Protein AF-A0A2E5GL39-F1 (af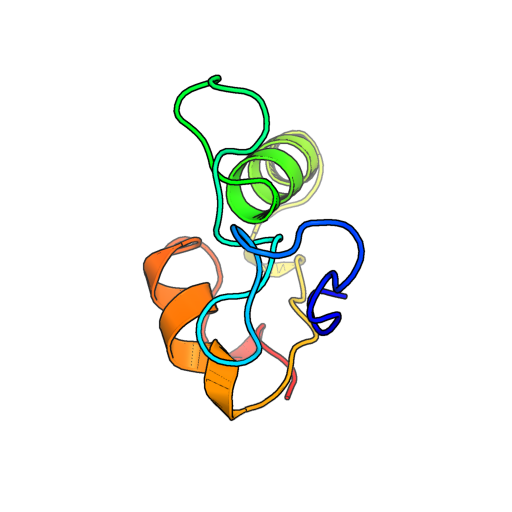db_monomer)

Solvent-accessible surface area (backbone atoms only — not comparable to full-atom values): 4430 Å² total; per-residue (Å²): 117,68,64,66,39,43,70,90,44,55,87,75,18,35,91,90,52,29,43,49,78,34,50,84,80,75,75,88,46,25,52,46,43,53,53,47,58,62,43,59,76,81,40,60,50,92,78,49,67,46,40,33,48,67,94,45,49,67,60,47,46,72,64,38,74,76,48,54,74,90,36,52,43,98

pLDDT: mean 94.69, std 4.42, range [75.38, 98.12]

Mean predicted aligned error: 2.72 Å

Secondary structure (DSSP, 8-state):
------GGGTTT--SSS-GGGS-SSSSSS-HHHHHHHHHHTTS-GGG--EE--GGGHHHHHHH-TTS-GGGEE-

Foldseek 3Di:
DPADQPVVPPPVGDNLHRQQLDPPPPPPAGVVLVVVVVCVVPPPLQRAAAEYDPSCLVVCCVRCVSHDSVRYHD

Structure (mmCIF, N/CA/C/O backbone):
data_AF-A0A2E5GL39-F1
#
_entry.id   AF-A0A2E5GL39-F1
#
loop_
_atom_site.group_PDB
_atom_site.id
_atom_site.type_symbol
_atom_site.label_atom_id
_atom_site.label_alt_id
_atom_site.label_comp_id
_atom_site.label_asym_id
_atom_site.label_entity_id
_atom_site.label_seq_id
_atom_site.pdbx_PDB_ins_code
_atom_site.Cartn_x
_atom_site.Cartn_y
_atom_site.Cartn_z
_atom_site.occupancy
_atom_site.B_iso_or_equiv
_atom_site.auth_seq_id
_atom_site.auth_comp_id
_atom_site.auth_asym_id
_atom_site.auth_atom_id
_atom_site.pdbx_PDB_model_num
ATOM 1 N N . MET A 1 1 ? -4.623 5.348 -5.238 1.00 76.81 1 MET A N 1
ATOM 2 C CA . MET A 1 1 ? -3.789 4.937 -6.392 1.00 76.81 1 MET A CA 1
ATOM 3 C C . MET A 1 1 ? -2.350 4.732 -5.933 1.00 76.81 1 MET A C 1
ATOM 5 O O . MET A 1 1 ? -1.759 5.663 -5.395 1.00 76.81 1 MET A O 1
ATOM 9 N N . ALA A 1 2 ? -1.799 3.535 -6.135 1.00 79.06 2 ALA A N 1
ATOM 10 C CA . ALA A 1 2 ? -0.486 3.107 -5.644 1.00 79.06 2 ALA A CA 1
ATOM 11 C C . ALA A 1 2 ? 0.353 2.404 -6.738 1.00 79.06 2 ALA A C 1
ATOM 13 O O . ALA A 1 2 ? 0.970 1.378 -6.490 1.00 79.06 2 ALA A O 1
ATOM 14 N N . GLY A 1 3 ? 0.375 2.934 -7.969 1.00 75.38 3 GLY A N 1
ATOM 15 C CA . GLY A 1 3 ? 1.066 2.289 -9.105 1.00 75.38 3 GLY A CA 1
ATOM 16 C C . GLY A 1 3 ? 2.469 2.821 -9.443 1.00 75.38 3 GLY A C 1
ATOM 17 O O . GLY A 1 3 ? 3.235 2.164 -10.146 1.00 75.38 3 GLY A O 1
ATOM 18 N N . GLY A 1 4 ? 2.834 4.018 -8.979 1.00 85.56 4 GLY A N 1
ATOM 19 C CA . GLY A 1 4 ? 4.051 4.698 -9.431 1.00 85.56 4 GLY A CA 1
ATOM 20 C C . GLY A 1 4 ? 5.340 4.114 -8.845 1.00 85.56 4 GLY A C 1
ATOM 21 O O . GLY A 1 4 ? 5.509 4.098 -7.632 1.00 85.56 4 GLY A O 1
ATOM 22 N N . VAL A 1 5 ? 6.302 3.754 -9.705 1.00 87.62 5 VAL A N 1
ATOM 23 C CA . VAL A 1 5 ? 7.627 3.232 -9.298 1.00 87.62 5 VAL A CA 1
ATOM 24 C C . VAL A 1 5 ? 8.431 4.233 -8.465 1.00 87.62 5 VAL A C 1
ATOM 26 O O . VAL A 1 5 ? 9.321 3.822 -7.739 1.00 87.62 5 VAL A O 1
ATOM 29 N N . GLY A 1 6 ? 8.158 5.539 -8.533 1.00 89.06 6 GLY A N 1
ATOM 30 C CA . GLY A 1 6 ? 8.880 6.525 -7.723 1.00 89.06 6 GLY A CA 1
ATOM 31 C C . GLY A 1 6 ? 10.351 6.682 -8.115 1.00 89.06 6 GLY A C 1
ATOM 32 O O . GLY A 1 6 ? 11.205 6.731 -7.240 1.00 89.06 6 GLY A O 1
ATOM 33 N N . SER A 1 7 ? 10.652 6.784 -9.413 1.00 89.12 7 SER A N 1
ATOM 34 C CA . SER A 1 7 ? 12.022 6.829 -9.965 1.00 89.12 7 SER A CA 1
ATOM 35 C C . SER A 1 7 ? 12.940 7.899 -9.355 1.00 89.12 7 SER A C 1
ATOM 37 O O . SER A 1 7 ? 14.147 7.701 -9.296 1.00 89.12 7 SER A O 1
ATOM 39 N N . ARG A 1 8 ? 12.384 9.004 -8.839 1.00 93.38 8 ARG A N 1
ATOM 40 C CA . ARG A 1 8 ? 13.138 10.062 -8.132 1.00 93.38 8 ARG A CA 1
ATOM 41 C C . ARG A 1 8 ? 13.758 9.591 -6.808 1.00 93.38 8 ARG A C 1
ATOM 43 O O . ARG A 1 8 ? 14.633 10.266 -6.289 1.00 93.38 8 ARG A O 1
ATOM 50 N N . PHE A 1 9 ? 13.302 8.457 -6.278 1.00 90.50 9 PHE A N 1
ATOM 51 C CA . PHE A 1 9 ? 13.830 7.813 -5.075 1.00 90.50 9 PHE A CA 1
ATOM 52 C C . PHE A 1 9 ? 14.821 6.689 -5.398 1.00 90.50 9 PHE A C 1
ATOM 54 O O . PHE A 1 9 ? 15.110 5.868 -4.536 1.00 90.50 9 PHE A O 1
ATOM 61 N N . TRP A 1 10 ? 15.334 6.578 -6.623 1.00 91.75 10 TRP A N 1
ATOM 62 C CA . TRP A 1 10 ? 16.423 5.639 -6.893 1.00 91.75 10 TRP A CA 1
ATOM 63 C C . TRP A 1 10 ? 17.667 6.011 -6.049 1.00 91.75 10 TRP A C 1
ATOM 65 O O . TRP A 1 10 ? 17.959 7.201 -5.929 1.00 91.75 10 TRP A O 1
ATOM 75 N N . PRO A 1 11 ? 18.400 5.048 -5.450 1.00 92.88 11 PRO A N 1
ATOM 76 C CA . PRO A 1 11 ? 18.306 3.592 -5.625 1.00 92.88 11 PRO A CA 1
ATOM 77 C C . PRO A 1 11 ? 17.302 2.875 -4.713 1.00 92.88 11 PRO A C 1
ATOM 79 O O . PRO A 1 11 ? 17.123 1.666 -4.864 1.00 92.88 11 PRO A O 1
ATOM 82 N N . LEU A 1 12 ? 16.658 3.590 -3.789 1.00 92.00 12 LEU A N 1
ATOM 83 C CA . LEU A 1 12 ? 15.714 3.031 -2.818 1.00 92.00 12 LEU A CA 1
ATOM 84 C C . LEU A 1 12 ? 14.496 2.410 -3.518 1.00 92.00 12 LEU A C 1
ATOM 86 O O . LEU A 1 12 ? 14.130 1.268 -3.260 1.00 92.00 12 LEU A O 1
ATOM 90 N N . SER A 1 13 ? 13.894 3.154 -4.444 1.00 95.31 13 SER A N 1
ATOM 91 C CA . SER A 1 13 ? 12.667 2.747 -5.121 1.00 95.31 13 SER A CA 1
ATOM 92 C C . SER A 1 13 ? 12.945 2.116 -6.482 1.00 95.31 13 SER A C 1
ATOM 94 O O . SER A 1 13 ? 13.529 2.746 -7.368 1.00 95.31 13 SER A O 1
ATOM 96 N N . LYS A 1 14 ? 12.502 0.869 -6.661 1.00 94.31 14 LYS A N 1
ATOM 97 C CA . LYS A 1 14 ? 12.710 0.072 -7.881 1.00 94.31 14 LYS A CA 1
ATOM 98 C C . LYS A 1 14 ? 11.385 -0.471 -8.401 1.00 94.31 14 LYS A C 1
ATOM 100 O O . LYS A 1 14 ? 10.391 -0.509 -7.686 1.00 94.31 14 LYS A O 1
ATOM 105 N N . ALA A 1 15 ? 11.374 -0.940 -9.648 1.00 92.12 15 ALA A N 1
ATOM 106 C CA . ALA A 1 15 ? 10.176 -1.517 -10.259 1.00 92.12 15 ALA A CA 1
ATOM 107 C C . ALA A 1 15 ? 9.673 -2.797 -9.563 1.00 92.12 15 ALA A C 1
ATOM 109 O O . ALA A 1 15 ? 8.508 -3.142 -9.742 1.00 92.12 15 ALA A O 1
ATOM 110 N N . SER A 1 16 ? 10.536 -3.492 -8.813 1.00 93.31 16 SER A N 1
ATOM 111 C CA . SER A 1 16 ? 10.187 -4.657 -7.991 1.00 93.31 16 SER A CA 1
ATOM 112 C C . SER A 1 16 ? 9.658 -4.279 -6.607 1.00 93.31 16 SER A C 1
ATOM 114 O O . SER A 1 16 ? 8.866 -5.022 -6.046 1.00 93.31 16 SER A O 1
ATOM 116 N N . TYR A 1 17 ? 10.084 -3.136 -6.061 1.00 95.44 17 TYR A N 1
ATOM 117 C CA . TYR A 1 17 ? 9.677 -2.672 -4.734 1.00 95.44 17 TYR A CA 1
ATOM 118 C C . TYR A 1 17 ? 9.560 -1.128 -4.717 1.00 95.44 17 TYR A C 1
ATOM 120 O O . TYR A 1 17 ? 10.523 -0.418 -4.388 1.00 95.44 17 TYR A O 1
ATOM 128 N N . PRO A 1 18 ? 8.415 -0.592 -5.193 1.00 96.19 18 PRO A N 1
ATOM 129 C CA . PRO A 1 18 ? 8.161 0.846 -5.305 1.00 96.19 18 PRO A CA 1
ATOM 130 C C . PRO A 1 18 ? 8.055 1.609 -3.981 1.00 96.19 18 PRO A C 1
ATOM 132 O O . PRO A 1 18 ? 7.748 1.046 -2.935 1.00 96.19 18 PRO A O 1
ATOM 135 N N . LYS A 1 19 ? 8.175 2.939 -4.067 1.00 96.00 19 LYS A N 1
ATOM 136 C CA . LYS A 1 19 ? 8.252 3.881 -2.939 1.00 96.00 19 LYS A CA 1
ATOM 137 C C . LYS A 1 19 ? 7.151 3.713 -1.896 1.00 96.00 19 LYS A C 1
ATOM 139 O O . LYS A 1 19 ? 7.393 3.974 -0.725 1.00 96.00 19 LYS A O 1
ATOM 144 N N . GLN A 1 20 ? 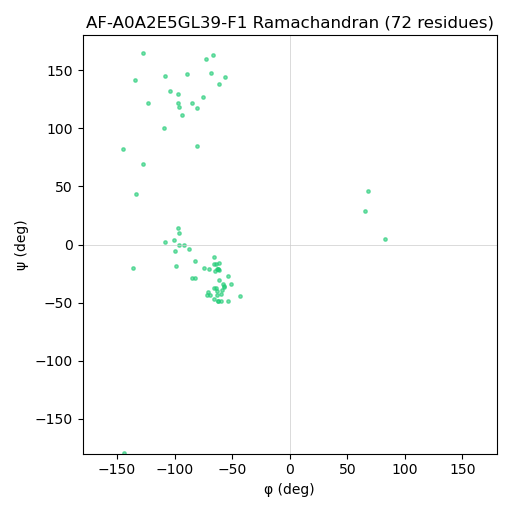5.938 3.340 -2.309 1.00 96.75 20 GLN A N 1
ATOM 145 C CA . GLN A 1 20 ? 4.806 3.231 -1.391 1.00 96.75 20 GLN A CA 1
ATOM 146 C C . GLN A 1 20 ? 5.003 2.137 -0.332 1.00 96.75 20 GLN A C 1
ATOM 148 O O . GLN A 1 20 ? 4.414 2.239 0.736 1.00 96.75 20 GLN A O 1
ATOM 153 N N . PHE A 1 21 ? 5.866 1.159 -0.608 1.00 97.06 21 PHE A N 1
ATOM 154 C CA . PHE A 1 21 ? 6.178 0.037 0.276 1.00 97.06 21 PHE A CA 1
ATOM 155 C C . PHE A 1 21 ? 7.444 0.271 1.117 1.00 97.06 21 PHE A C 1
ATOM 157 O O . PHE A 1 21 ? 7.936 -0.643 1.769 1.00 97.06 21 PHE A O 1
ATOM 164 N N . HIS A 1 22 ? 7.992 1.491 1.109 1.00 96.31 22 HIS A N 1
ATOM 165 C CA . HIS A 1 22 ? 9.135 1.873 1.940 1.00 96.31 22 HIS A CA 1
ATOM 166 C C . HIS A 1 22 ? 8.710 2.811 3.064 1.00 96.31 22 HIS A C 1
ATOM 168 O O . HIS A 1 22 ? 7.877 3.701 2.858 1.00 96.31 22 HIS A O 1
ATOM 174 N N . ASP A 1 23 ? 9.359 2.673 4.217 1.00 96.44 23 ASP A N 1
ATOM 175 C CA . ASP A 1 23 ? 9.403 3.716 5.240 1.00 96.44 23 ASP A CA 1
ATOM 176 C C . ASP A 1 23 ? 10.460 4.758 4.856 1.00 96.44 23 ASP A C 1
ATOM 178 O O . ASP A 1 23 ? 11.624 4.707 5.246 1.00 96.44 23 ASP A O 1
ATOM 182 N N . ILE A 1 24 ? 10.048 5.705 4.018 1.00 91.88 24 ILE A N 1
ATOM 183 C CA . ILE A 1 24 ? 10.930 6.776 3.535 1.00 91.88 24 ILE A CA 1
ATOM 184 C C . ILE A 1 24 ? 11.188 7.830 4.620 1.00 91.88 24 ILE A C 1
ATOM 186 O O . ILE A 1 24 ? 12.144 8.596 4.525 1.00 91.88 24 ILE A O 1
ATOM 190 N N . LEU A 1 25 ? 10.325 7.900 5.633 1.00 91.75 25 LEU A N 1
ATOM 191 C CA . LEU A 1 25 ? 10.357 8.955 6.643 1.00 91.75 25 LEU A CA 1
ATOM 192 C C . LEU A 1 25 ? 11.041 8.507 7.940 1.00 91.75 25 LEU A C 1
ATOM 194 O O . LEU A 1 25 ? 11.233 9.342 8.820 1.00 91.75 25 LEU A O 1
ATOM 198 N N . GLY A 1 26 ? 11.419 7.229 8.048 1.00 94.00 26 GLY A N 1
ATOM 199 C CA . GLY A 1 26 ? 12.009 6.647 9.252 1.00 94.00 26 GLY A CA 1
ATOM 200 C C . GLY A 1 26 ? 11.032 6.615 10.428 1.00 94.00 26 GLY A C 1
ATOM 201 O O . GLY A 1 26 ? 11.451 6.759 11.574 1.00 94.00 26 GLY A O 1
ATOM 202 N N . ALA A 1 27 ? 9.731 6.515 10.146 1.00 94.50 27 ALA A N 1
ATOM 203 C CA . ALA A 1 27 ? 8.659 6.590 11.136 1.00 94.50 27 ALA A CA 1
ATOM 204 C C . ALA A 1 27 ? 8.177 5.210 11.625 1.00 94.50 27 ALA A C 1
ATOM 206 O O . ALA A 1 27 ? 7.281 5.145 12.463 1.00 94.50 27 ALA A O 1
ATOM 207 N N . GLY A 1 28 ? 8.751 4.119 11.113 1.00 96.44 28 GLY A N 1
ATOM 208 C CA . GLY A 1 28 ? 8.347 2.744 11.411 1.00 96.44 28 GLY A CA 1
ATOM 209 C C . GLY A 1 28 ? 7.158 2.241 10.586 1.00 96.44 28 GLY A C 1
ATOM 210 O O . GLY A 1 28 ? 6.694 1.129 10.814 1.00 96.44 28 GLY A O 1
ATOM 211 N N . GLU A 1 29 ? 6.672 3.031 9.628 1.00 97.12 29 GLU A N 1
ATOM 212 C CA . GLU A 1 29 ? 5.535 2.701 8.765 1.00 97.12 29 GLU A CA 1
ATOM 213 C C . GLU A 1 29 ? 5.844 3.039 7.305 1.00 97.12 29 GLU A C 1
ATOM 215 O O . GLU A 1 29 ? 6.458 4.065 6.993 1.00 97.12 29 GLU A O 1
ATOM 220 N N . THR A 1 30 ? 5.398 2.196 6.375 1.00 97.81 30 THR A N 1
ATOM 221 C CA . THR A 1 30 ? 5.548 2.495 4.950 1.00 97.81 30 THR A CA 1
ATOM 222 C C . THR A 1 30 ? 4.590 3.603 4.517 1.00 97.81 30 THR A C 1
ATOM 224 O O . THR A 1 30 ? 3.576 3.887 5.162 1.00 97.81 30 THR A O 1
ATOM 227 N N . LEU A 1 31 ? 4.873 4.263 3.389 1.00 96.62 31 LEU A N 1
ATOM 228 C CA . LEU A 1 31 ? 4.004 5.342 2.900 1.00 96.62 31 LEU A CA 1
ATOM 229 C C . LEU A 1 31 ? 2.553 4.885 2.658 1.00 96.62 31 LEU A C 1
ATOM 231 O O . LEU A 1 31 ? 1.629 5.691 2.825 1.00 96.62 31 LEU A O 1
ATOM 235 N N . ILE A 1 32 ? 2.348 3.634 2.229 1.00 97.44 32 ILE A N 1
ATOM 236 C 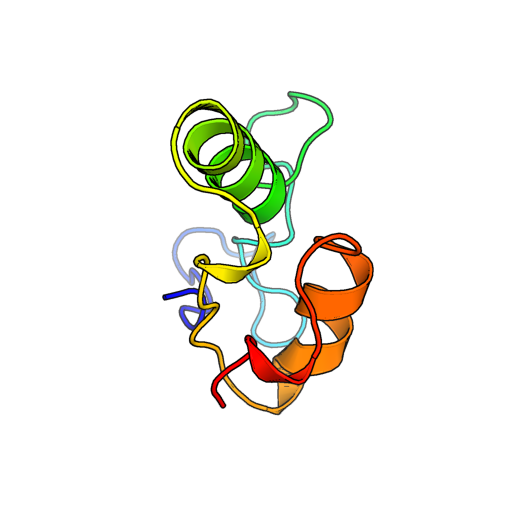C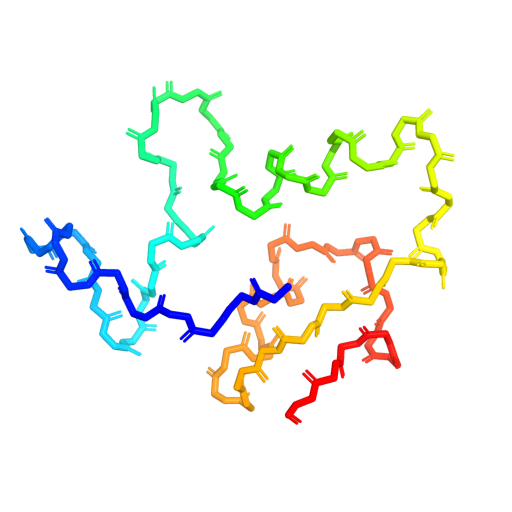A . ILE A 1 32 ? 1.010 3.083 2.002 1.00 97.44 32 ILE A CA 1
ATOM 237 C C . ILE A 1 32 ? 0.288 2.816 3.325 1.00 97.44 32 ILE A C 1
ATOM 239 O O . ILE A 1 32 ? -0.856 3.245 3.459 1.00 97.44 32 ILE A O 1
ATOM 243 N N . GLN A 1 33 ? 0.974 2.242 4.319 1.00 98.12 33 GLN A N 1
ATOM 244 C CA . GLN A 1 33 ? 0.444 2.015 5.669 1.00 98.12 33 GLN A CA 1
ATOM 245 C C . GLN A 1 33 ? 0.039 3.324 6.332 1.00 98.12 33 GLN A C 1
ATOM 247 O O . GLN A 1 33 ? -1.102 3.478 6.757 1.00 98.12 33 GLN A O 1
ATOM 252 N N . ARG A 1 34 ? 0.919 4.327 6.285 1.00 97.50 34 ARG A N 1
ATOM 253 C CA . ARG A 1 34 ? 0.628 5.660 6.815 1.00 97.50 34 ARG A CA 1
ATOM 254 C C . ARG A 1 34 ? -0.585 6.303 6.153 1.00 97.50 34 ARG A C 1
ATOM 256 O O . ARG A 1 34 ? -1.368 7.010 6.786 1.00 97.50 34 ARG A O 1
ATOM 263 N N . THR A 1 35 ? -0.721 6.121 4.841 1.00 96.69 35 THR A N 1
ATOM 264 C CA . THR A 1 35 ? -1.853 6.674 4.090 1.00 96.69 35 THR A CA 1
ATOM 265 C C . THR A 1 35 ? -3.150 5.968 4.452 1.00 96.69 35 THR A C 1
ATOM 267 O O . THR A 1 35 ? -4.147 6.651 4.671 1.00 96.69 35 THR A O 1
ATOM 270 N N . PHE A 1 36 ? -3.123 4.642 4.561 1.00 97.69 36 PHE A N 1
ATOM 271 C CA . PHE A 1 36 ? -4.261 3.849 4.999 1.00 97.69 36 PHE A CA 1
ATOM 272 C C . PHE A 1 36 ? -4.671 4.201 6.432 1.00 97.69 36 PHE A C 1
ATOM 274 O O . PHE A 1 36 ? -5.819 4.563 6.645 1.00 97.69 36 PHE A O 1
ATOM 281 N N . GLY A 1 37 ? -3.728 4.259 7.378 1.00 96.88 37 GLY A N 1
ATOM 282 C CA . GLY A 1 37 ? -4.006 4.612 8.772 1.00 96.88 37 GLY A CA 1
ATOM 283 C C . GLY A 1 37 ? -4.678 5.980 8.936 1.00 96.88 37 GLY A C 1
ATOM 284 O O . GLY A 1 37 ? -5.579 6.125 9.756 1.00 96.88 37 GLY A O 1
ATOM 285 N N . ARG A 1 38 ? -4.320 6.978 8.110 1.00 96.88 38 ARG A N 1
ATOM 286 C CA . ARG A 1 38 ? -5.041 8.267 8.076 1.00 96.88 38 ARG A CA 1
ATOM 287 C C . ARG A 1 38 ? -6.477 8.135 7.565 1.00 96.88 38 ARG A C 1
ATOM 289 O O . ARG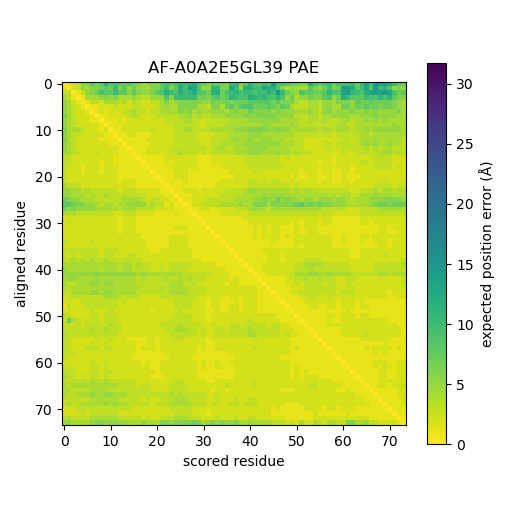 A 1 38 ? -7.345 8.849 8.050 1.00 96.88 38 ARG A O 1
ATOM 296 N N . LEU A 1 39 ? -6.722 7.278 6.573 1.00 96.62 39 LEU A N 1
ATOM 297 C CA . LEU A 1 39 ? -8.065 7.048 6.030 1.00 96.62 39 LEU A CA 1
ATOM 298 C C . LEU A 1 39 ? -8.936 6.276 7.022 1.00 96.62 39 LEU A C 1
ATOM 300 O O . LEU A 1 39 ? -10.082 6.658 7.222 1.00 96.62 39 LEU A O 1
ATOM 304 N N . SER A 1 40 ? -8.383 5.274 7.708 1.00 94.44 40 SER A N 1
ATOM 305 C CA . SER A 1 40 ? -9.107 4.442 8.677 1.00 94.44 40 SER A CA 1
ATOM 306 C C . SER A 1 40 ? -9.664 5.223 9.874 1.00 94.44 40 SER A C 1
ATOM 308 O O . SER A 1 40 ? -10.548 4.738 10.570 1.00 94.44 40 SER A O 1
ATOM 310 N N . GLN A 1 41 ? -9.192 6.453 10.114 1.00 96.31 41 GLN A N 1
ATOM 311 C CA . GLN A 1 41 ? -9.758 7.342 11.136 1.00 96.31 41 GLN A CA 1
ATOM 312 C C . GLN A 1 41 ? -11.151 7.879 10.777 1.00 96.31 41 GLN A C 1
ATOM 314 O O . GLN A 1 41 ? -11.868 8.346 11.660 1.00 96.31 41 GLN A O 1
ATOM 319 N N . THR A 1 42 ? -11.524 7.872 9.495 1.00 97.25 42 THR A N 1
ATOM 320 C CA . THR A 1 42 ? -12.760 8.503 9.000 1.00 97.25 42 THR A CA 1
ATOM 321 C C . THR A 1 42 ? -13.531 7.648 7.999 1.00 97.25 42 THR A C 1
ATOM 323 O O . THR A 1 42 ? -14.727 7.867 7.813 1.00 97.25 42 THR A O 1
ATOM 326 N N . VAL A 1 43 ? -12.876 6.676 7.365 1.00 96.81 43 VAL A N 1
ATOM 327 C CA . VAL A 1 43 ? -13.442 5.793 6.346 1.00 96.81 43 VAL A CA 1
ATOM 328 C C . VAL A 1 43 ? -13.270 4.345 6.810 1.00 96.81 43 VAL A C 1
ATOM 330 O O . VAL A 1 43 ? -12.135 3.922 7.030 1.00 96.81 43 VAL A O 1
ATOM 333 N N . PRO A 1 44 ? -14.363 3.572 6.942 1.00 95.94 44 PRO A N 1
ATOM 334 C CA . PRO A 1 44 ? -14.279 2.140 7.216 1.00 95.94 44 PRO A CA 1
ATOM 335 C C . PRO A 1 44 ? -13.445 1.412 6.153 1.00 95.94 44 PRO A C 1
ATOM 337 O O . PRO A 1 44 ? -13.499 1.776 4.974 1.00 95.94 44 PRO A O 1
ATOM 340 N N . SER A 1 45 ? -12.678 0.391 6.543 1.00 94.38 45 SER A N 1
ATOM 341 C CA . SER A 1 45 ? -11.739 -0.292 5.639 1.00 94.38 45 SER A CA 1
ATOM 342 C C . SER A 1 45 ? -12.437 -0.949 4.444 1.00 94.38 45 SER A C 1
ATOM 344 O O . SER A 1 45 ? -11.883 -0.972 3.343 1.00 94.38 45 SER A O 1
ATOM 346 N N . GLU A 1 46 ? -13.685 -1.392 4.611 1.00 96.12 46 GLU A N 1
ATOM 347 C CA . GLU A 1 46 ? -14.528 -1.935 3.546 1.00 96.12 46 GLU A CA 1
ATOM 348 C C . GLU A 1 46 ? -14.837 -0.925 2.431 1.00 96.12 46 GLU A C 1
ATOM 350 O O . GLU A 1 46 ? -15.127 -1.330 1.309 1.00 96.12 46 GLU A O 1
ATOM 355 N N . ASN A 1 47 ? -14.716 0.376 2.709 1.00 97.12 47 ASN A N 1
ATOM 356 C CA . ASN A 1 47 ? -14.941 1.456 1.748 1.00 97.12 47 ASN A CA 1
ATOM 357 C C . ASN A 1 47 ? -13.634 2.021 1.165 1.00 97.12 47 ASN A C 1
ATOM 359 O O . ASN A 1 47 ? -13.660 2.993 0.40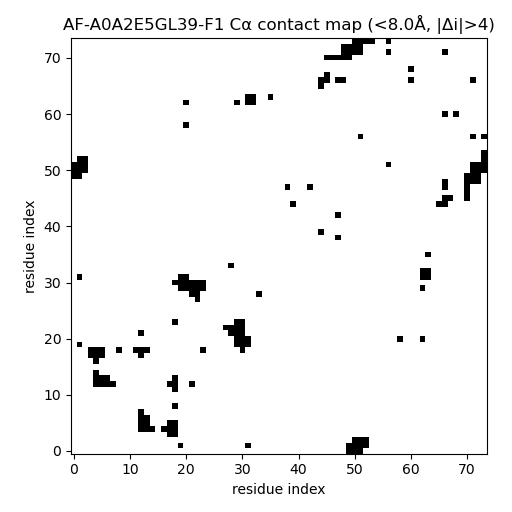5 1.00 97.12 47 ASN A O 1
ATOM 363 N N . VAL A 1 48 ? -12.479 1.443 1.511 1.00 97.19 48 VAL A N 1
ATOM 364 C CA . VAL A 1 48 ? -11.178 1.849 0.972 1.00 97.19 48 VAL A CA 1
ATOM 365 C C . VAL A 1 48 ? -10.801 0.942 -0.194 1.00 97.19 48 VAL A C 1
ATOM 367 O O . VAL A 1 48 ? -10.597 -0.254 -0.016 1.00 97.19 48 VAL A O 1
ATOM 370 N N . LEU A 1 49 ? -10.643 1.534 -1.382 1.00 97.69 49 LEU A N 1
ATOM 371 C CA . LEU A 1 49 ? -10.194 0.838 -2.590 1.00 97.69 49 LEU A CA 1
ATOM 372 C C . LEU A 1 49 ? -8.727 1.152 -2.903 1.00 97.69 49 LEU A C 1
ATOM 374 O O . LEU A 1 49 ? -8.318 2.320 -2.962 1.00 97.69 49 LEU A O 1
ATOM 378 N N . VAL A 1 50 ? -7.934 0.116 -3.181 1.00 97.62 50 VAL A N 1
ATOM 379 C CA . VAL A 1 50 ? -6.521 0.246 -3.558 1.00 97.62 50 VAL A CA 1
ATOM 380 C C . VAL A 1 50 ? -6.340 -0.094 -5.032 1.00 97.62 50 VAL A C 1
ATOM 382 O O . VAL A 1 50 ? -6.239 -1.251 -5.410 1.00 97.62 50 VAL A O 1
ATOM 385 N N . LEU A 1 51 ? -6.242 0.940 -5.870 1.00 97.50 51 LEU A N 1
ATOM 386 C CA . LEU A 1 51 ? -5.861 0.790 -7.278 1.00 97.50 51 LEU A CA 1
ATOM 387 C C . LEU A 1 51 ? -4.336 0.656 -7.422 1.00 97.50 51 LEU A C 1
ATOM 389 O O . LEU A 1 51 ? -3.608 1.609 -7.098 1.00 97.50 51 LEU A O 1
ATOM 393 N N . THR A 1 52 ? -3.861 -0.478 -7.931 1.00 96.06 52 THR A N 1
ATOM 394 C CA . THR A 1 52 ? -2.441 -0.809 -8.134 1.00 96.06 52 THR A CA 1
ATOM 395 C C . THR A 1 52 ? -2.241 -1.636 -9.409 1.00 96.06 52 THR A C 1
ATOM 397 O O . THR A 1 52 ? -3.195 -1.886 -10.117 1.00 96.06 52 THR A O 1
ATOM 400 N N . ASN A 1 53 ? -1.006 -2.026 -9.735 1.00 94.81 53 ASN A N 1
ATOM 401 C CA . ASN A 1 53 ? -0.740 -2.999 -10.799 1.00 94.81 53 ASN A CA 1
ATOM 402 C C . ASN A 1 53 ? -0.750 -4.423 -10.224 1.00 94.81 53 ASN A C 1
ATOM 404 O O . ASN A 1 53 ? -0.255 -4.617 -9.112 1.00 94.81 53 ASN A O 1
ATOM 408 N N . GLU A 1 54 ? -1.204 -5.404 -11.008 1.00 95.44 54 GLU A N 1
ATOM 409 C CA . GLU A 1 54 ? -1.252 -6.832 -10.645 1.00 95.44 54 GLU A CA 1
ATOM 410 C C . GLU A 1 54 ? 0.012 -7.341 -9.939 1.00 95.44 54 GLU A C 1
ATOM 412 O O . GLU A 1 54 ? -0.0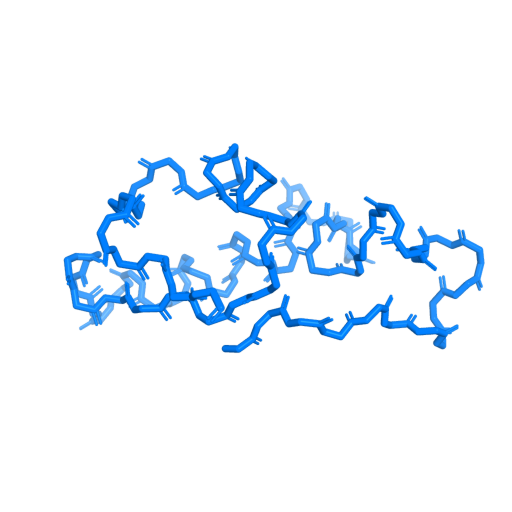77 -7.959 -8.881 1.00 95.44 54 GLU A O 1
ATOM 417 N N . LYS A 1 55 ? 1.205 -6.981 -10.427 1.00 95.06 55 LYS A N 1
ATOM 418 C CA . LYS A 1 55 ? 2.477 -7.439 -9.839 1.00 95.06 55 LYS A CA 1
ATOM 419 C C . LYS A 1 55 ? 2.760 -6.931 -8.416 1.00 95.06 55 LYS A C 1
ATOM 421 O O . LYS A 1 55 ? 3.740 -7.347 -7.808 1.00 95.06 55 LYS A O 1
ATOM 426 N N . TYR A 1 56 ? 1.978 -5.975 -7.914 1.00 96.50 56 TYR A N 1
ATOM 427 C CA . TYR A 1 56 ? 2.096 -5.442 -6.555 1.00 96.50 56 TYR A CA 1
ATOM 428 C C . TYR A 1 56 ? 0.952 -5.886 -5.643 1.00 96.50 56 TYR A C 1
ATOM 430 O O . TYR A 1 56 ? 0.914 -5.443 -4.498 1.00 96.50 56 TYR A O 1
ATOM 438 N N . LYS A 1 57 ? 0.014 -6.710 -6.128 1.00 96.31 57 LYS A N 1
ATOM 439 C CA . LYS A 1 57 ? -1.134 -7.174 -5.342 1.00 96.31 57 LYS A CA 1
ATOM 440 C C . LYS A 1 57 ? -0.688 -7.811 -4.024 1.00 96.31 57 LYS A C 1
ATOM 442 O O . LYS A 1 57 ? -1.156 -7.403 -2.966 1.00 96.31 57 LYS A O 1
ATOM 447 N N . ASP A 1 58 ? 0.284 -8.716 -4.087 1.00 96.88 58 ASP A N 1
ATOM 448 C CA . ASP A 1 58 ? 0.797 -9.415 -2.904 1.00 96.88 58 ASP A CA 1
ATOM 449 C C . ASP A 1 58 ? 1.455 -8.454 -1.907 1.00 96.88 58 ASP A C 1
ATOM 451 O O . ASP A 1 58 ? 1.211 -8.549 -0.708 1.00 96.88 58 ASP A O 1
ATOM 455 N N . LEU A 1 59 ? 2.203 -7.458 -2.398 1.00 97.19 59 LEU A N 1
ATOM 456 C CA . LEU A 1 59 ? 2.787 -6.413 -1.550 1.00 97.19 59 LEU A CA 1
ATOM 457 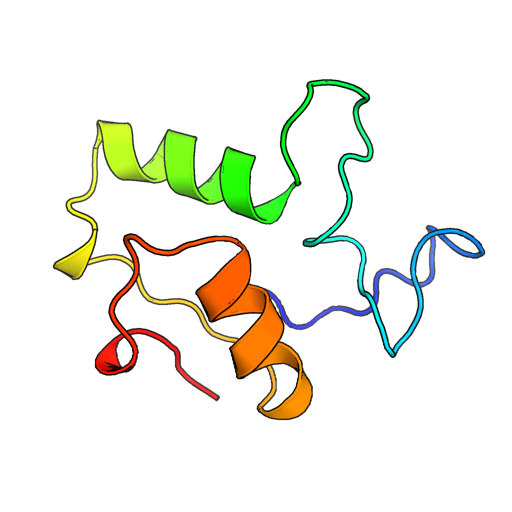C C . LEU A 1 59 ? 1.715 -5.550 -0.878 1.00 97.19 59 LEU A C 1
ATOM 459 O O . LEU A 1 59 ? 1.889 -5.134 0.262 1.00 97.19 59 LEU A O 1
ATOM 463 N N . VAL A 1 60 ? 0.612 -5.253 -1.570 1.00 97.62 60 VAL A N 1
ATOM 464 C CA . VAL A 1 60 ? -0.512 -4.525 -0.966 1.00 97.62 60 VAL A CA 1
ATOM 465 C C . VAL A 1 60 ? -1.161 -5.367 0.129 1.00 97.62 60 VAL A C 1
ATOM 467 O O . VAL A 1 60 ? -1.357 -4.842 1.220 1.00 97.62 60 VAL A O 1
ATOM 470 N N . ASN A 1 61 ? -1.432 -6.648 -0.131 1.00 97.31 61 ASN A N 1
ATOM 471 C CA . ASN A 1 61 ? -2.005 -7.571 0.852 1.00 97.31 61 ASN A CA 1
ATOM 472 C C . ASN A 1 61 ? -1.108 -7.727 2.093 1.00 97.31 61 ASN A C 1
ATOM 474 O O . ASN A 1 61 ? -1.603 -7.695 3.216 1.00 97.31 61 ASN A O 1
ATOM 478 N N . GLU A 1 62 ? 0.211 -7.840 1.909 1.00 97.50 62 GLU A N 1
ATOM 479 C CA . GLU A 1 62 ? 1.178 -7.903 3.013 1.00 97.50 62 GLU A CA 1
ATOM 480 C C . GLU A 1 62 ? 1.175 -6.615 3.851 1.00 97.50 62 GLU A C 1
ATOM 482 O O . GLU A 1 62 ? 1.216 -6.650 5.080 1.00 97.50 62 GLU A O 1
ATOM 487 N N . GLN A 1 63 ? 1.130 -5.460 3.187 1.00 97.69 63 GLN A N 1
ATOM 488 C CA . GLN A 1 63 ? 1.285 -4.162 3.842 1.00 97.69 63 GLN A CA 1
ATOM 489 C C . GLN A 1 63 ? -0.007 -3.659 4.487 1.00 97.69 63 GLN A C 1
ATOM 491 O O . GLN A 1 63 ? 0.071 -2.920 5.469 1.00 97.69 63 GLN A O 1
ATOM 496 N N . LEU A 1 64 ? -1.168 -4.036 3.945 1.00 97.44 64 LEU A N 1
ATOM 497 C CA . LEU A 1 64 ? -2.498 -3.604 4.372 1.00 97.44 64 LEU A CA 1
ATOM 498 C C . LEU A 1 64 ? -3.425 -4.813 4.626 1.00 97.44 64 LEU A C 1
ATOM 500 O O . LEU A 1 64 ? -4.398 -4.994 3.894 1.00 97.44 64 LEU A O 1
ATOM 504 N N . PRO A 1 65 ? -3.187 -5.621 5.675 1.00 96.44 65 PRO A N 1
ATOM 505 C CA . PRO A 1 65 ? -3.970 -6.836 5.940 1.00 96.44 65 PRO A CA 1
ATOM 506 C C . PRO A 1 65 ? -5.456 -6.573 6.252 1.00 96.44 65 PRO A C 1
ATOM 508 O O . PRO A 1 65 ? -6.274 -7.488 6.206 1.00 96.44 65 PRO A O 1
ATOM 511 N N . GLU A 1 66 ? -5.817 -5.331 6.582 1.00 96.00 66 GLU A N 1
ATOM 512 C CA . GLU A 1 66 ? -7.200 -4.906 6.834 1.00 96.00 66 GLU A CA 1
ATOM 513 C C . GLU A 1 66 ? -7.984 -4.599 5.546 1.00 96.00 66 GLU A C 1
ATOM 515 O O . GLU A 1 66 ? -9.211 -4.482 5.585 1.00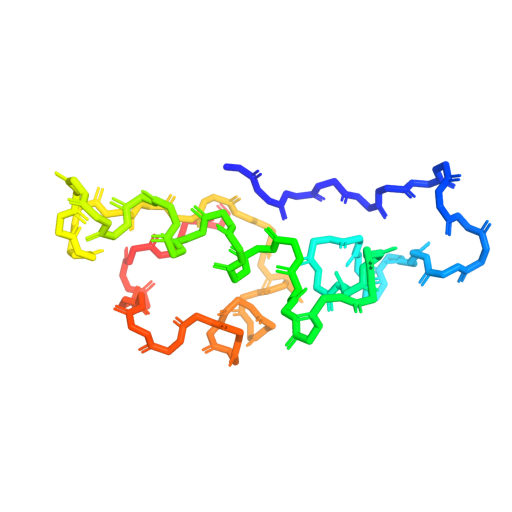 96.00 66 GLU A O 1
ATOM 520 N N . VAL A 1 67 ? -7.300 -4.454 4.405 1.00 96.25 67 VAL A N 1
ATOM 521 C CA . VAL A 1 67 ? -7.942 -4.272 3.099 1.00 96.25 67 VAL A CA 1
ATOM 522 C C . VAL A 1 67 ? -8.275 -5.643 2.531 1.00 96.25 67 VAL A C 1
ATOM 524 O O . VAL A 1 67 ? -7.403 -6.483 2.334 1.00 96.25 67 VAL A O 1
ATOM 527 N N . ARG A 1 68 ? -9.558 -5.873 2.247 1.00 96.12 68 ARG A N 1
ATOM 528 C CA . ARG A 1 68 ? -10.018 -7.123 1.633 1.00 96.12 68 ARG A CA 1
ATOM 529 C C . ARG A 1 68 ? -9.524 -7.223 0.192 1.00 96.12 68 ARG A C 1
ATOM 531 O O . ARG A 1 68 ? -9.474 -6.220 -0.513 1.00 96.12 68 ARG A O 1
ATOM 538 N N . ASP A 1 69 ? -9.256 -8.443 -0.268 1.00 96.06 69 ASP A N 1
ATOM 539 C CA . ASP A 1 69 ? -8.743 -8.690 -1.624 1.00 96.06 69 ASP A CA 1
ATOM 540 C C . ASP A 1 69 ? -9.663 -8.119 -2.721 1.00 96.06 69 ASP A C 1
ATOM 542 O O . ASP A 1 69 ? -9.189 -7.556 -3.703 1.00 96.06 69 ASP A O 1
ATOM 546 N N . GLU A 1 70 ? -10.984 -8.171 -2.508 1.00 96.81 70 GLU A N 1
ATOM 547 C CA . GLU A 1 70 ? -12.005 -7.597 -3.403 1.00 96.81 70 GLU A CA 1
ATOM 548 C C . GLU A 1 70 ? -11.910 -6.068 -3.564 1.00 96.81 70 GLU A C 1
ATOM 550 O O . GLU A 1 70 ? -12.380 -5.520 -4.560 1.00 96.81 70 GLU A O 1
ATOM 555 N N . ASN A 1 71 ? -11.262 -5.386 -2.616 1.00 97.44 71 ASN A N 1
ATOM 556 C CA . ASN A 1 71 ? -11.044 -3.943 -2.633 1.00 97.44 71 ASN A CA 1
ATOM 557 C C . ASN A 1 71 ? -9.709 -3.545 -3.288 1.00 97.44 71 ASN A C 1
ATOM 559 O O . ASN A 1 71 ? -9.399 -2.352 -3.389 1.00 97.44 71 ASN A O 1
ATOM 563 N N . ILE A 1 72 ? -8.913 -4.512 -3.755 1.00 97.25 72 ILE A N 1
ATOM 564 C CA . ILE A 1 72 ? -7.699 -4.261 -4.532 1.00 97.25 72 ILE A CA 1
ATOM 565 C C . ILE A 1 72 ? -8.049 -4.322 -6.018 1.00 97.25 72 ILE A C 1
ATOM 567 O O . ILE A 1 72 ? -8.341 -5.377 -6.574 1.00 97.25 72 ILE A O 1
ATOM 571 N N . VAL A 1 73 ? -7.991 -3.166 -6.673 1.00 97.00 73 VAL A N 1
ATOM 572 C CA . VAL A 1 73 ? -8.282 -3.014 -8.103 1.00 97.00 73 VAL A CA 1
ATOM 573 C C . VAL A 1 73 ? -6.960 -3.030 -8.873 1.00 97.00 73 VAL A C 1
ATOM 575 O O . VAL A 1 73 ? -6.027 -2.311 -8.500 1.00 97.00 73 VAL A O 1
ATOM 578 N N . LEU A 1 74 ? -6.873 -3.858 -9.917 1.00 93.44 74 LEU A N 1
ATOM 579 C CA . LEU A 1 74 ? -5.642 -4.155 -10.668 1.00 93.44 74 LEU A CA 1
ATOM 580 C C . LEU A 1 74 ? -5.555 -3.424 -12.015 1.00 93.44 74 LEU A C 1
ATOM 582 O O . LEU A 1 74 ? -6.625 -3.118 -12.587 1.00 93.44 74 LEU A O 1
#

Radius of gyration: 12.02 Å; Cα contacts (8 Å, |Δi|>4): 91; chains: 1; bounding box: 33×20×22 Å

Nearest PDB structures (foldseek):
  2x5s-assembly1_A  TM=9.035E-01  e=5.208E-05  Thermotoga maritima MSB8
  1aje-assembly1_A  TM=4.048E-01  e=8.923E+00  Homo sapiens

Sequence (74 aa):
MAGGVGSRFWPLSKASYPKQFHDILGAGETLIQRTFGRLSQTVPSENVLVLTNEKYKDLVNEQLPEVRDENIVL